Protein AF-A0AAU0PMY5-F1 (afdb_monomer_lite)

Organism: NCBI:txid3059424

Foldseek 3Di:
DVVVVVCLLQAAEEEAAQFLNPVVVVVLVVSVVVLVVVLVVCVVVVVPVSPPPPPCLSVLHHYAYEHQDPVRLVSNQVSVCVVVPDPPDPRGNSSVRSDNDNCLQDNPDAFQRHQYYDYDDDFAWCVRPVPLCVVVCPDPQDDPRDTPVSSVVVVRVRRHHDD

Structure (mmCIF, N/CA/C/O backbone):
data_AF-A0AAU0PMY5-F1
#
_entry.id   AF-A0AAU0PMY5-F1
#
loop_
_atom_site.group_PDB
_atom_site.id
_atom_site.type_symbol
_atom_site.label_atom_id
_atom_site.label_alt_id
_atom_site.label_comp_id
_atom_site.labe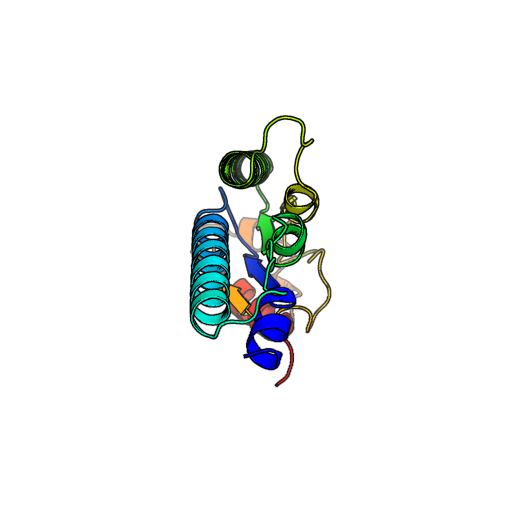l_asym_id
_atom_site.label_entity_id
_atom_site.label_seq_id
_atom_site.pdbx_PDB_ins_code
_atom_site.Cartn_x
_atom_site.Cartn_y
_atom_site.Cartn_z
_atom_site.occupancy
_atom_site.B_iso_or_equiv
_atom_site.auth_seq_id
_atom_site.auth_comp_id
_atom_site.auth_asym_id
_atom_site.auth_atom_id
_atom_site.pdbx_PDB_model_num
ATOM 1 N N . MET A 1 1 ? 23.232 -11.553 -11.362 1.00 72.75 1 MET A N 1
ATOM 2 C CA . MET A 1 1 ? 22.475 -10.520 -12.111 1.00 72.75 1 MET A CA 1
ATOM 3 C C . MET A 1 1 ? 21.098 -10.994 -12.563 1.00 72.75 1 MET A C 1
ATOM 5 O O . MET A 1 1 ? 20.138 -10.317 -12.231 1.00 72.75 1 MET A O 1
ATOM 9 N N . GLN A 1 2 ? 20.950 -12.138 -13.247 1.00 77.12 2 GLN A N 1
ATOM 10 C CA . GLN A 1 2 ? 19.622 -12.609 -13.690 1.00 77.12 2 GLN A CA 1
ATOM 11 C C . GLN A 1 2 ? 18.652 -12.925 -12.533 1.00 77.12 2 GLN A C 1
ATOM 13 O O . GLN A 1 2 ? 17.461 -12.651 -12.632 1.00 77.12 2 GLN A O 1
ATOM 18 N N . GLU A 1 3 ? 19.160 -13.455 -11.421 1.00 86.25 3 GLU A N 1
ATOM 19 C CA . GLU A 1 3 ? 18.369 -13.685 -10.206 1.00 86.25 3 GLU A CA 1
ATOM 20 C C . GLU A 1 3 ? 17.878 -12.368 -9.586 1.00 86.25 3 GLU A C 1
ATOM 22 O O . GLU A 1 3 ? 16.683 -12.211 -9.367 1.00 86.25 3 GLU A O 1
ATOM 27 N N . TYR A 1 4 ? 18.770 -11.382 -9.417 1.00 87.75 4 TYR A N 1
ATOM 28 C CA . TYR A 1 4 ? 18.411 -10.039 -8.939 1.00 87.75 4 TYR A CA 1
ATOM 29 C C . TYR A 1 4 ? 17.402 -9.345 -9.859 1.00 87.75 4 TYR A C 1
ATOM 31 O O . TYR A 1 4 ? 16.435 -8.762 -9.386 1.00 87.75 4 TYR A O 1
ATOM 39 N N . LYS A 1 5 ? 17.576 -9.477 -11.180 1.00 84.38 5 LYS A N 1
ATOM 40 C CA . LYS A 1 5 ? 16.602 -9.017 -12.172 1.00 84.38 5 LYS A CA 1
ATOM 41 C C . LYS A 1 5 ? 15.226 -9.617 -11.900 1.00 84.38 5 LYS A C 1
ATOM 43 O O . LYS A 1 5 ? 14.263 -8.880 -11.755 1.00 84.38 5 LYS A O 1
ATOM 48 N N . ASN A 1 6 ? 15.134 -10.943 -11.817 1.00 86.31 6 ASN A N 1
ATOM 49 C CA . ASN A 1 6 ? 13.867 -11.632 -11.575 1.00 86.31 6 ASN A CA 1
ATOM 50 C C . ASN A 1 6 ? 13.255 -11.256 -10.220 1.00 86.31 6 ASN A C 1
ATOM 52 O O . ASN A 1 6 ? 12.037 -11.117 -10.128 1.00 86.31 6 ASN A O 1
ATOM 56 N N . TRP A 1 7 ? 14.080 -11.069 -9.192 1.00 90.75 7 TRP A N 1
ATOM 57 C CA . TRP A 1 7 ? 13.638 -10.590 -7.888 1.00 90.75 7 TRP A CA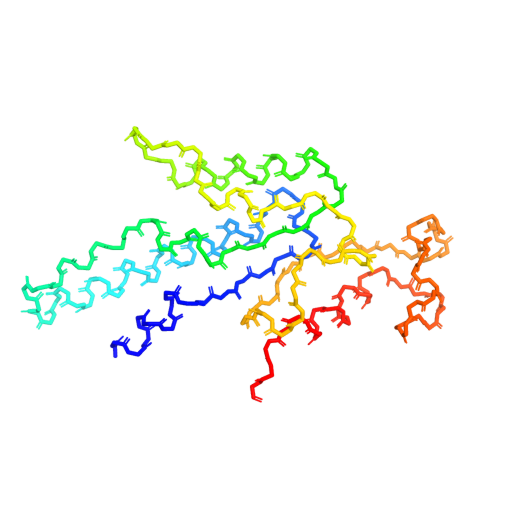 1
ATOM 58 C C . TRP A 1 7 ? 13.039 -9.182 -7.977 1.00 90.75 7 TRP A C 1
ATOM 60 O O . TRP A 1 7 ? 11.896 -8.992 -7.572 1.00 90.75 7 TRP A O 1
ATOM 70 N N . LEU A 1 8 ? 13.752 -8.230 -8.590 1.00 89.69 8 LEU A N 1
ATOM 71 C CA . LEU A 1 8 ? 13.305 -6.844 -8.748 1.00 89.69 8 LEU A CA 1
ATOM 72 C C . LEU A 1 8 ? 12.009 -6.765 -9.562 1.00 89.69 8 LEU A C 1
ATOM 74 O O . LEU A 1 8 ? 11.081 -6.063 -9.173 1.00 89.69 8 LEU A O 1
ATOM 78 N N . LEU A 1 9 ? 11.913 -7.561 -10.637 1.00 86.75 9 LEU A N 1
ATOM 79 C CA . LEU A 1 9 ? 10.681 -7.713 -11.404 1.00 86.75 9 LEU A CA 1
ATOM 80 C C . LEU A 1 9 ? 9.536 -8.136 -10.485 1.00 86.75 9 LEU A C 1
ATOM 82 O O . LEU A 1 9 ? 8.497 -7.509 -10.522 1.00 86.75 9 LEU A O 1
ATOM 86 N N . ASN A 1 10 ? 9.692 -9.152 -9.640 1.00 90.31 10 ASN A N 1
ATOM 87 C CA . ASN A 1 10 ? 8.575 -9.730 -8.883 1.00 90.31 10 ASN A CA 1
ATOM 88 C C . ASN A 1 10 ? 8.326 -9.106 -7.499 1.00 90.31 10 ASN A C 1
ATOM 90 O O . ASN A 1 10 ? 7.435 -9.578 -6.789 1.00 90.31 10 ASN A O 1
ATOM 94 N N . LEU A 1 11 ? 9.078 -8.072 -7.114 1.00 93.56 11 LEU A N 1
ATOM 95 C CA . LEU A 1 11 ? 8.994 -7.449 -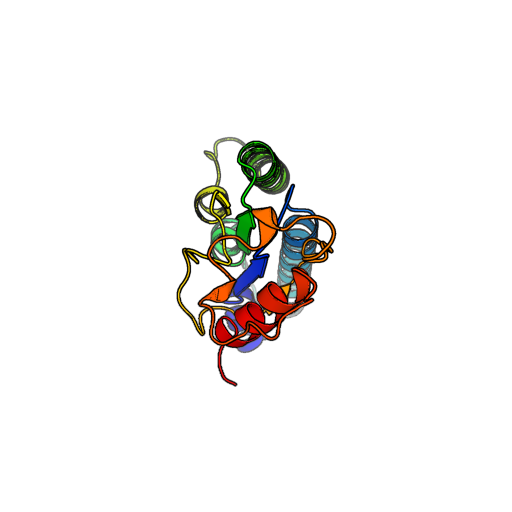5.794 1.00 93.56 11 LEU A CA 1
ATOM 96 C C . LEU A 1 11 ? 7.617 -6.813 -5.554 1.00 93.56 11 LEU A C 1
ATOM 98 O O . LEU A 1 11 ? 7.226 -5.913 -6.286 1.00 93.56 11 LEU A O 1
ATOM 102 N N . LYS A 1 12 ? 6.881 -7.217 -4.520 1.00 95.56 12 LYS A N 1
ATOM 103 C CA . LYS A 1 12 ? 5.571 -6.636 -4.183 1.00 95.56 12 LYS A CA 1
ATOM 104 C C . LYS A 1 12 ? 5.655 -5.778 -2.926 1.00 95.56 12 LYS A C 1
ATOM 106 O O . LYS A 1 12 ? 5.988 -6.276 -1.853 1.00 95.56 12 LYS A O 1
ATOM 111 N N . ILE A 1 13 ? 5.301 -4.507 -3.073 1.00 97.12 13 ILE A N 1
ATOM 112 C CA . ILE A 1 13 ? 5.346 -3.459 -2.057 1.00 97.12 13 ILE A CA 1
ATOM 113 C C . ILE A 1 13 ? 3.922 -2.966 -1.799 1.00 97.12 13 ILE A C 1
ATOM 115 O O . ILE A 1 13 ? 3.233 -2.548 -2.730 1.00 97.12 13 ILE A O 1
ATOM 119 N N . LEU A 1 14 ? 3.497 -2.993 -0.540 1.00 98.00 14 LEU A N 1
ATOM 120 C CA . LEU A 1 14 ? 2.197 -2.494 -0.103 1.00 98.00 14 LEU A CA 1
ATOM 121 C C . LEU A 1 14 ? 2.343 -1.284 0.820 1.00 98.00 14 LEU A C 1
ATOM 123 O O . LEU A 1 14 ? 3.171 -1.305 1.729 1.00 98.00 14 LEU A O 1
ATOM 127 N N . ASP A 1 15 ? 1.454 -0.306 0.649 1.00 98.12 15 ASP A N 1
ATOM 128 C CA . ASP A 1 15 ? 1.125 0.690 1.671 1.00 98.12 15 ASP A CA 1
ATOM 129 C C . ASP A 1 15 ? -0.353 0.578 2.104 1.00 98.12 15 ASP A C 1
ATOM 131 O O . ASP A 1 15 ? -1.243 0.870 1.300 1.00 98.12 15 ASP A O 1
ATOM 135 N N . PRO A 1 16 ? -0.652 0.112 3.338 1.00 97.81 16 PRO A N 1
ATOM 136 C CA . PRO A 1 16 ? -2.018 -0.164 3.790 1.00 97.81 16 PRO A CA 1
ATOM 137 C C . PRO A 1 16 ? -2.785 1.084 4.263 1.00 97.81 16 PRO A C 1
ATOM 139 O O . PRO A 1 16 ? -3.963 0.964 4.605 1.00 97.81 16 PRO A O 1
ATOM 142 N N . ALA A 1 17 ? -2.130 2.246 4.324 1.00 97.62 17 ALA A N 1
ATOM 143 C CA . ALA A 1 17 ? -2.725 3.544 4.645 1.00 97.62 17 ALA A CA 1
ATOM 144 C C . ALA A 1 17 ? -2.059 4.617 3.771 1.00 97.62 17 ALA A C 1
ATOM 146 O O . ALA A 1 17 ? -1.372 5.516 4.264 1.00 97.62 17 ALA A O 1
ATOM 147 N N . CYS A 1 18 ? -2.193 4.455 2.453 1.00 97.44 18 CYS A N 1
ATOM 148 C CA . CYS A 1 18 ? -1.295 5.095 1.500 1.00 97.44 18 CYS A CA 1
ATOM 149 C C . CYS A 1 18 ? -1.475 6.607 1.372 1.00 97.44 18 CYS A C 1
ATOM 151 O O . CYS A 1 18 ? -0.597 7.285 0.825 1.00 97.44 18 CYS A O 1
ATOM 153 N N . GLY A 1 19 ? -2.598 7.155 1.841 1.00 97.56 1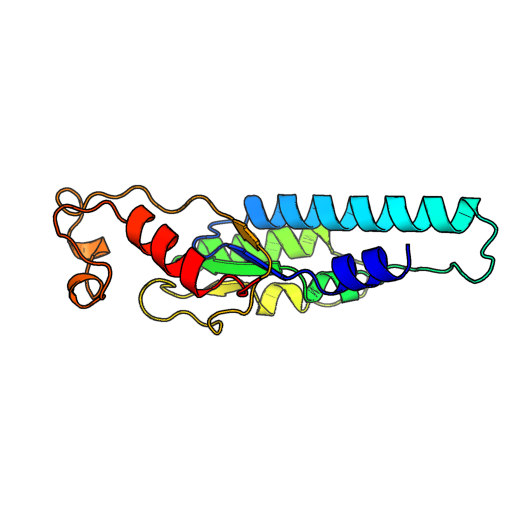9 GLY A N 1
ATOM 154 C CA . GLY A 1 19 ? -2.975 8.544 1.638 1.00 97.56 19 GLY A CA 1
ATOM 155 C C . GLY A 1 19 ? -2.862 8.921 0.163 1.00 97.56 19 GLY A C 1
ATOM 156 O O . GLY A 1 19 ? -3.290 8.183 -0.720 1.00 97.56 19 GLY A O 1
ATOM 157 N N . SER A 1 20 ? -2.202 10.047 -0.112 1.00 96.69 20 SER A N 1
ATOM 158 C CA . SER A 1 20 ? -1.899 10.523 -1.470 1.00 96.69 20 SER A CA 1
ATOM 159 C C . SER A 1 20 ? -0.761 9.765 -2.179 1.00 96.69 20 SER A C 1
ATOM 161 O O . SER A 1 20 ? -0.325 10.170 -3.257 1.00 96.69 20 SER A O 1
ATOM 163 N N . GLY A 1 21 ? -0.250 8.678 -1.595 1.00 96.19 21 GLY A N 1
ATOM 164 C CA . GLY A 1 21 ? 0.715 7.776 -2.221 1.00 96.19 21 GLY A CA 1
ATOM 165 C C . GLY A 1 21 ? 2.175 8.222 -2.121 1.00 96.19 21 GLY A C 1
ATOM 166 O O . GLY A 1 21 ? 2.968 7.883 -2.996 1.00 96.19 21 GLY A O 1
ATOM 167 N N . ALA A 1 22 ? 2.568 8.992 -1.102 1.00 96.50 22 ALA A N 1
ATOM 168 C CA . ALA A 1 22 ? 3.943 9.498 -0.976 1.00 96.50 22 ALA A CA 1
ATOM 169 C C . ALA A 1 22 ? 4.998 8.371 -0.920 1.00 96.50 22 ALA A C 1
ATOM 171 O O . ALA A 1 22 ? 5.974 8.401 -1.672 1.00 96.50 22 ALA A O 1
ATOM 172 N N . PHE A 1 23 ? 4.774 7.345 -0.092 1.00 97.12 23 PHE A N 1
ATOM 173 C CA . PHE A 1 23 ? 5.663 6.180 -0.002 1.00 97.12 23 PHE A CA 1
ATOM 174 C C . PHE A 1 23 ? 5.662 5.356 -1.290 1.00 97.12 23 PHE A C 1
ATOM 176 O O . PHE A 1 23 ? 6.726 4.955 -1.758 1.00 97.12 23 PHE A O 1
ATOM 183 N N . LEU A 1 24 ? 4.495 5.167 -1.911 1.00 95.38 24 LEU A N 1
ATOM 184 C CA . LEU A 1 24 ? 4.378 4.456 -3.187 1.00 95.38 24 LEU A CA 1
ATOM 185 C C . LEU A 1 24 ? 5.128 5.170 -4.316 1.00 95.38 24 LEU A C 1
ATOM 187 O O . LEU A 1 24 ? 5.810 4.523 -5.104 1.00 95.38 24 LEU A O 1
ATOM 191 N N . ASN A 1 25 ? 5.071 6.501 -4.371 1.00 93.06 25 ASN A N 1
ATOM 192 C CA . ASN A 1 25 ? 5.845 7.293 -5.326 1.00 93.06 25 ASN A CA 1
ATOM 193 C C . ASN A 1 25 ? 7.357 7.143 -5.109 1.00 93.06 25 ASN A C 1
ATOM 195 O O . ASN A 1 25 ? 8.107 7.035 -6.079 1.00 93.06 25 ASN A O 1
ATOM 199 N N . GLN A 1 26 ? 7.808 7.120 -3.853 1.00 95.19 26 GLN A N 1
ATOM 200 C CA . GLN A 1 26 ? 9.221 6.914 -3.541 1.00 95.19 26 GLN A CA 1
ATOM 201 C C . GLN A 1 26 ? 9.680 5.492 -3.891 1.00 95.19 26 GLN A C 1
ATOM 203 O O . GLN A 1 26 ? 10.778 5.308 -4.416 1.00 95.19 26 GLN A O 1
ATOM 208 N N . ALA A 1 27 ? 8.835 4.491 -3.638 1.00 94.62 27 ALA A N 1
ATOM 209 C CA . ALA A 1 27 ? 9.087 3.110 -4.028 1.00 94.62 27 ALA A CA 1
ATOM 210 C C . ALA A 1 27 ? 9.145 2.961 -5.556 1.00 94.62 27 ALA A C 1
ATOM 212 O O . ALA A 1 27 ? 10.060 2.325 -6.072 1.00 94.62 27 ALA A O 1
ATOM 213 N N . LEU A 1 28 ? 8.235 3.611 -6.289 1.00 91.50 28 LEU A N 1
ATOM 214 C CA . LEU A 1 28 ? 8.268 3.675 -7.750 1.00 91.50 28 LEU A CA 1
ATOM 215 C C . LEU A 1 28 ? 9.592 4.257 -8.258 1.00 91.50 28 LEU A C 1
ATOM 217 O O . LEU A 1 28 ? 10.210 3.702 -9.160 1.00 91.50 28 LEU A O 1
ATOM 221 N N . GLU A 1 29 ? 10.028 5.376 -7.681 1.00 90.12 29 GLU A N 1
ATOM 222 C CA . GLU A 1 29 ? 11.274 6.037 -8.065 1.00 90.12 29 GLU A CA 1
ATOM 223 C C . GLU A 1 29 ? 12.498 5.155 -7.807 1.00 90.12 29 GLU A C 1
ATOM 225 O O . GLU A 1 29 ? 13.368 5.043 -8.672 1.00 90.12 29 GLU A O 1
ATOM 230 N N . TYR A 1 30 ? 12.530 4.475 -6.658 1.00 92.62 30 TYR A N 1
ATOM 231 C CA . TYR A 1 30 ? 13.555 3.480 -6.355 1.00 92.62 30 TYR A CA 1
ATOM 232 C C . TYR A 1 30 ? 13.580 2.367 -7.409 1.00 92.62 30 TYR A C 1
ATOM 234 O O . TYR A 1 30 ? 14.624 2.128 -8.011 1.00 92.62 30 TYR A O 1
ATOM 242 N N . LEU A 1 31 ? 12.430 1.751 -7.701 1.00 90.56 31 LEU A N 1
ATOM 243 C CA . LEU A 1 31 ? 12.328 0.683 -8.697 1.00 90.56 31 LEU A CA 1
ATOM 244 C C . LEU A 1 31 ? 12.811 1.152 -10.075 1.00 90.56 31 LEU A C 1
ATOM 246 O O . LEU A 1 31 ? 13.646 0.490 -10.686 1.00 90.56 31 LEU A O 1
ATOM 250 N N . ILE A 1 32 ? 12.352 2.315 -10.552 1.00 86.69 32 ILE A N 1
ATOM 251 C CA . ILE A 1 32 ? 12.778 2.890 -11.839 1.00 86.69 32 ILE A CA 1
ATOM 252 C C . ILE A 1 32 ? 14.301 3.056 -11.893 1.00 86.69 32 ILE A C 1
ATOM 254 O O . ILE A 1 32 ? 14.921 2.735 -12.910 1.00 86.69 32 ILE A O 1
ATOM 258 N N . ASN A 1 33 ? 14.909 3.573 -10.826 1.00 89.06 33 ASN A N 1
ATOM 259 C CA . ASN A 1 33 ? 16.348 3.818 -10.783 1.00 89.06 33 ASN A CA 1
ATOM 260 C C . ASN A 1 33 ? 17.147 2.511 -10.736 1.00 89.06 33 ASN A C 1
ATOM 262 O O . ASN A 1 33 ? 18.099 2.362 -11.499 1.00 89.06 33 ASN A O 1
ATOM 266 N N . GLU A 1 34 ? 16.722 1.537 -9.933 1.00 90.75 34 GLU A N 1
ATOM 267 C CA . GLU A 1 34 ? 17.362 0.219 -9.869 1.00 90.75 34 GLU A CA 1
ATOM 268 C C . GLU A 1 34 ? 17.298 -0.519 -11.206 1.00 90.75 34 GLU A C 1
ATOM 270 O O . GLU A 1 34 ? 18.285 -1.094 -11.668 1.00 90.75 34 GLU A O 1
ATOM 275 N N . HIS A 1 35 ? 16.156 -0.436 -11.886 1.00 86.06 35 HIS A N 1
ATOM 276 C CA . HIS A 1 35 ? 15.977 -0.982 -13.223 1.00 86.06 35 HIS A CA 1
ATOM 277 C C . HIS A 1 35 ? 16.928 -0.349 -14.253 1.00 86.06 35 HIS A C 1
ATOM 279 O O . HIS A 1 35 ? 17.516 -1.071 -15.062 1.00 86.06 35 HIS A O 1
ATOM 285 N N . LYS A 1 36 ? 17.124 0.976 -14.202 1.00 84.50 36 LYS A N 1
ATOM 286 C CA . LYS A 1 36 ? 18.087 1.695 -15.057 1.00 84.50 36 LYS A CA 1
ATOM 287 C C . LYS A 1 36 ? 19.534 1.317 -14.746 1.00 84.50 36 LYS A C 1
ATOM 289 O O . LYS A 1 36 ? 20.311 1.106 -15.673 1.00 84.50 36 LYS A O 1
ATOM 294 N N . ASN A 1 37 ? 19.894 1.211 -13.467 1.00 87.50 37 ASN A N 1
ATOM 295 C CA . ASN A 1 37 ? 21.237 0.808 -13.045 1.00 87.50 37 ASN A CA 1
ATOM 296 C C . ASN A 1 37 ? 21.568 -0.594 -13.567 1.00 87.50 37 ASN A C 1
ATOM 298 O O . ASN A 1 37 ? 22.575 -0.781 -14.243 1.00 87.50 37 ASN A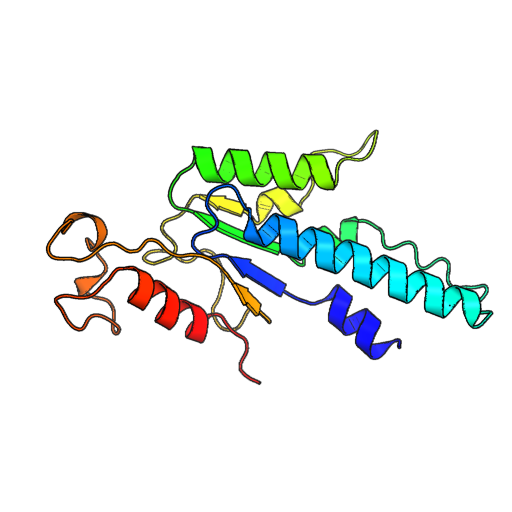 O 1
ATOM 302 N N . LEU A 1 38 ? 20.650 -1.545 -13.373 1.00 84.81 38 LEU A N 1
ATOM 303 C CA . LEU A 1 38 ? 20.791 -2.906 -13.880 1.00 84.81 38 LEU A CA 1
ATOM 304 C C . LEU A 1 38 ? 20.923 -2.949 -15.411 1.00 84.81 38 LEU A C 1
ATOM 306 O O . LEU A 1 38 ? 21.711 -3.728 -15.942 1.00 84.81 38 LEU A O 1
ATOM 310 N N . GLN A 1 39 ? 20.165 -2.119 -16.133 1.00 80.12 39 GLN A N 1
ATOM 311 C CA . GLN A 1 39 ? 20.276 -2.010 -17.589 1.00 80.12 39 GLN A CA 1
ATOM 312 C C . GLN A 1 39 ? 21.660 -1.496 -18.021 1.00 80.12 39 GLN A C 1
ATOM 314 O O . GLN A 1 39 ? 22.250 -2.049 -18.950 1.00 80.12 39 GLN A O 1
ATOM 319 N N . ASN A 1 40 ? 22.185 -0.469 -17.347 1.00 82.69 40 ASN A N 1
ATOM 320 C CA . ASN A 1 40 ? 23.507 0.089 -17.634 1.00 82.69 40 ASN A CA 1
ATOM 321 C C . ASN A 1 40 ? 24.621 -0.932 -17.374 1.00 82.69 40 ASN A C 1
ATOM 323 O O . ASN A 1 40 ? 25.499 -1.102 -18.221 1.00 82.69 40 ASN A O 1
ATOM 327 N N . ASP A 1 41 ? 24.558 -1.647 -16.249 1.00 83.50 41 ASP A N 1
ATOM 328 C CA . ASP A 1 41 ? 25.538 -2.677 -15.898 1.00 83.50 41 ASP A CA 1
ATOM 329 C C . ASP A 1 41 ? 25.570 -3.801 -16.944 1.00 83.50 41 ASP A C 1
ATOM 331 O O . ASP A 1 41 ? 26.643 -4.215 -17.382 1.00 83.50 41 ASP A O 1
ATOM 335 N N . LEU A 1 42 ? 24.399 -4.253 -17.410 1.00 79.62 42 LEU A N 1
ATOM 336 C CA . LEU A 1 42 ? 24.292 -5.270 -18.462 1.00 79.62 42 LEU A CA 1
ATOM 337 C C . LEU A 1 42 ? 24.855 -4.781 -19.806 1.00 79.62 42 LEU A C 1
ATOM 339 O O . LEU A 1 42 ? 25.575 -5.524 -20.474 1.00 79.62 42 LEU A O 1
ATOM 343 N N . ALA A 1 43 ? 24.580 -3.529 -20.184 1.00 78.00 43 ALA A N 1
ATOM 344 C CA . ALA A 1 43 ? 25.100 -2.940 -21.418 1.00 78.00 43 ALA A CA 1
ATOM 345 C C . ALA A 1 43 ? 26.637 -2.829 -21.407 1.00 78.00 43 ALA A C 1
ATOM 347 O O . ALA A 1 43 ? 27.289 -3.118 -22.413 1.00 78.00 43 ALA A O 1
ATOM 348 N N . LEU A 1 44 ? 27.231 -2.464 -20.264 1.00 80.38 44 LEU A N 1
ATOM 349 C CA . LEU A 1 44 ? 28.687 -2.392 -20.086 1.00 80.38 44 LEU A CA 1
ATOM 350 C C . LEU A 1 44 ? 29.370 -3.762 -20.198 1.00 80.38 44 LEU A C 1
ATOM 352 O O . LEU A 1 44 ? 30.527 -3.835 -20.610 1.00 80.38 44 LEU A O 1
ATOM 356 N N . MET A 1 45 ? 28.665 -4.849 -19.876 1.00 76.06 45 MET A N 1
ATOM 357 C CA . MET A 1 45 ? 29.184 -6.219 -19.981 1.00 76.06 45 MET A CA 1
ATOM 358 C C . MET A 1 45 ? 29.158 -6.788 -21.410 1.00 76.06 45 MET A C 1
ATOM 360 O O . MET A 1 45 ? 29.493 -7.955 -21.609 1.00 76.06 45 MET A O 1
ATOM 364 N N . GLY A 1 46 ? 28.802 -5.980 -22.416 1.00 67.75 46 GLY A N 1
ATOM 365 C CA . GLY A 1 46 ? 28.829 -6.387 -23.824 1.00 67.75 46 GLY A CA 1
ATOM 366 C C . GLY A 1 46 ? 27.710 -7.354 -24.210 1.00 67.75 46 GLY A C 1
ATOM 367 O O . GLY A 1 46 ? 27.782 -7.985 -25.266 1.00 67.75 46 GLY A O 1
ATOM 368 N N . ASP A 1 47 ? 26.674 -7.470 -23.377 1.00 67.06 47 ASP A N 1
ATOM 369 C CA . ASP A 1 47 ? 25.482 -8.237 -23.706 1.00 67.06 47 ASP A CA 1
ATOM 370 C C . ASP A 1 47 ? 24.674 -7.475 -24.770 1.00 67.06 47 ASP A C 1
ATOM 372 O O . ASP A 1 47 ? 23.857 -6.606 -24.479 1.00 67.06 47 ASP A O 1
ATOM 376 N N . LEU A 1 48 ? 24.947 -7.771 -26.044 1.00 52.19 48 LEU A N 1
ATOM 377 C CA . LEU A 1 48 ? 24.303 -7.143 -27.205 1.00 52.19 48 LEU A CA 1
ATOM 378 C C . LEU A 1 48 ? 22.791 -7.457 -27.284 1.00 52.19 48 LEU A C 1
ATOM 380 O O . LEU A 1 48 ? 22.060 -6.768 -27.995 1.00 52.19 48 LEU A O 1
ATOM 384 N N . PHE A 1 49 ? 22.325 -8.474 -26.544 1.00 52.28 49 PHE A N 1
ATOM 385 C CA . PHE A 1 49 ? 20.911 -8.803 -26.339 1.00 52.28 49 PHE A CA 1
ATOM 386 C C . PHE A 1 49 ? 20.292 -8.076 -25.135 1.00 52.28 49 PHE A C 1
ATOM 388 O O . PHE A 1 49 ? 19.081 -8.173 -24.924 1.00 52.28 49 PHE A O 1
ATOM 395 N N . ALA A 1 50 ? 21.066 -7.281 -24.387 1.00 53.06 50 ALA A N 1
ATOM 396 C CA . ALA A 1 50 ? 20.578 -6.434 -23.303 1.00 53.06 50 ALA A CA 1
ATOM 397 C C . ALA A 1 50 ? 19.824 -5.193 -23.808 1.00 53.06 50 ALA A C 1
ATOM 399 O O . ALA A 1 50 ? 19.864 -4.129 -23.187 1.00 53.06 50 ALA A O 1
ATOM 400 N N . SER A 1 51 ? 18.987 -5.347 -24.842 1.00 53.06 51 SER A N 1
ATOM 401 C CA . SER A 1 51 ? 17.745 -4.578 -24.920 1.00 53.06 51 SER A CA 1
ATOM 402 C C . SER A 1 51 ? 16.814 -5.038 -23.789 1.00 53.06 51 SER A C 1
ATOM 404 O O . SER A 1 51 ? 15.683 -5.472 -24.004 1.00 53.06 51 SER A O 1
ATOM 406 N N . TYR A 1 52 ? 17.292 -4.972 -22.546 1.00 55.28 52 TYR A N 1
ATOM 407 C CA . TYR A 1 52 ? 16.452 -4.978 -21.372 1.00 55.28 52 TYR A CA 1
ATOM 408 C C . TYR A 1 52 ? 15.761 -3.619 -21.344 1.00 55.28 52 TYR A C 1
ATOM 410 O O . TYR A 1 52 ? 16.105 -2.733 -20.569 1.00 55.28 52 TYR A O 1
ATOM 418 N N . MET A 1 53 ? 14.819 -3.430 -22.269 1.00 53.78 53 MET A N 1
ATOM 419 C CA . MET A 1 53 ? 13.816 -2.405 -22.098 1.00 53.78 53 MET A CA 1
ATOM 420 C C . MET A 1 53 ? 12.981 -2.899 -20.936 1.00 53.78 53 MET A C 1
ATOM 422 O O . MET A 1 53 ? 12.223 -3.860 -21.055 1.00 53.78 53 MET A O 1
ATOM 426 N N . VAL A 1 54 ? 13.192 -2.288 -19.779 1.00 57.19 54 VAL A N 1
ATOM 427 C CA . VAL A 1 54 ? 12.203 -2.353 -18.718 1.00 57.19 54 VAL A CA 1
ATOM 428 C C . VAL A 1 54 ? 10.996 -1.643 -19.293 1.00 57.19 54 VAL A C 1
ATOM 430 O O . VAL A 1 54 ? 10.915 -0.414 -19.306 1.00 57.19 54 VAL A O 1
ATOM 433 N N . GLU A 1 55 ? 10.102 -2.420 -19.892 1.00 58.53 55 GLU A N 1
ATOM 434 C CA . GLU A 1 55 ? 8.772 -1.936 -20.178 1.00 58.53 55 GLU A CA 1
ATOM 435 C C . GLU A 1 55 ? 8.217 -1.503 -18.826 1.00 58.53 55 GLU A C 1
ATOM 437 O O . GLU A 1 55 ? 8.196 -2.281 -17.880 1.00 58.53 55 GLU A O 1
ATOM 442 N N . GLU A 1 56 ? 7.809 -0.243 -18.698 1.00 56.94 56 GLU A N 1
ATOM 443 C CA . GLU A 1 56 ? 7.183 0.269 -17.468 1.00 56.94 56 GLU A CA 1
ATOM 444 C C . GLU A 1 56 ? 5.955 -0.563 -17.051 1.00 56.94 56 GLU A C 1
ATOM 446 O O . GLU A 1 56 ? 5.524 -0.479 -15.910 1.00 56.94 56 GLU A O 1
ATOM 451 N N . GLU A 1 57 ? 5.455 -1.421 -17.946 1.00 57.47 57 GLU A N 1
ATOM 452 C CA . GLU A 1 57 ? 4.520 -2.533 -17.713 1.00 57.47 57 GLU A CA 1
ATOM 453 C C . GLU A 1 57 ? 4.909 -3.435 -16.556 1.00 57.47 57 GLU A C 1
ATOM 455 O O . GLU A 1 57 ? 4.063 -3.867 -15.782 1.00 57.47 57 GLU A O 1
ATOM 460 N N . ILE A 1 58 ? 6.201 -3.682 -16.407 1.00 61.06 58 ILE A N 1
ATOM 461 C CA . ILE A 1 58 ? 6.757 -4.482 -15.328 1.00 61.06 58 ILE A CA 1
ATOM 462 C C . ILE A 1 58 ? 6.560 -3.795 -13.971 1.00 61.06 58 ILE A C 1
ATOM 464 O O . ILE A 1 58 ? 6.383 -4.472 -12.967 1.00 61.06 58 ILE A O 1
ATOM 468 N N . LEU A 1 59 ? 6.549 -2.461 -13.928 1.00 68.56 59 LEU A N 1
ATOM 469 C CA . LEU A 1 59 ? 6.355 -1.720 -12.679 1.00 68.56 59 LEU A CA 1
ATOM 470 C C . LEU A 1 59 ? 4.896 -1.765 -12.204 1.00 68.56 59 LEU A C 1
ATOM 472 O O . LEU A 1 59 ? 4.600 -1.486 -11.040 1.00 68.56 59 LEU A O 1
ATOM 476 N N . GLU A 1 60 ? 3.971 -2.161 -13.085 1.00 71.38 60 GLU A N 1
ATOM 477 C CA . GLU A 1 60 ? 2.533 -2.209 -12.815 1.00 71.38 60 GLU A CA 1
ATOM 478 C C . GLU A 1 60 ? 2.144 -3.328 -11.838 1.00 71.38 60 GLU A C 1
ATOM 480 O O . GLU A 1 60 ? 1.006 -3.363 -11.362 1.00 71.38 60 GLU A O 1
ATOM 485 N N . HIS A 1 61 ? 3.048 -4.260 -11.508 1.00 81.56 61 HIS A N 1
ATOM 486 C CA . HIS A 1 61 ? 2.792 -5.311 -10.517 1.00 81.56 61 HIS A CA 1
ATOM 487 C C . HIS A 1 61 ? 3.602 -5.237 -9.238 1.00 81.56 61 HIS A C 1
ATOM 489 O O . HIS A 1 61 ? 3.407 -6.112 -8.387 1.00 81.56 61 HIS A O 1
ATOM 495 N N . ASN A 1 62 ? 4.400 -4.186 -9.061 1.00 91.88 62 ASN A N 1
ATOM 496 C CA . ASN A 1 62 ? 5.186 -4.014 -7.850 1.00 91.88 62 ASN A CA 1
ATOM 497 C C . ASN A 1 62 ? 4.445 -3.263 -6.741 1.00 91.88 62 ASN A C 1
ATOM 499 O O . ASN A 1 62 ? 4.657 -3.590 -5.581 1.00 91.88 62 ASN A O 1
ATOM 503 N N . LEU A 1 63 ? 3.588 -2.284 -7.052 1.00 94.38 63 LEU A N 1
ATOM 504 C CA . LEU A 1 63 ? 3.018 -1.393 -6.031 1.00 94.38 63 LEU A CA 1
ATOM 505 C C . LEU A 1 63 ? 1.532 -1.642 -5.785 1.00 94.38 63 LEU A C 1
ATOM 507 O O . LEU A 1 63 ? 0.756 -1.844 -6.720 1.00 94.38 63 LEU A O 1
ATOM 511 N N . TYR A 1 64 ? 1.160 -1.583 -4.510 1.00 96.69 64 TYR A N 1
ATOM 512 C CA . TYR A 1 64 ? -0.191 -1.791 -4.009 1.00 96.69 64 TYR A CA 1
ATOM 513 C C . TYR A 1 64 ? -0.465 -0.767 -2.911 1.00 96.69 64 TYR A C 1
ATOM 515 O O . TYR A 1 64 ? 0.410 -0.479 -2.095 1.00 96.69 64 TYR A O 1
ATOM 523 N N . GLY A 1 65 ? -1.671 -0.214 -2.889 1.00 97.38 65 GLY A N 1
ATOM 524 C CA . GLY A 1 65 ? -2.055 0.821 -1.936 1.00 97.38 65 GLY A CA 1
ATOM 525 C C . GLY A 1 65 ? -3.486 0.637 -1.466 1.00 97.38 65 GLY A C 1
ATOM 526 O O . GLY A 1 65 ? -4.349 0.256 -2.255 1.00 97.38 65 GLY A O 1
ATOM 527 N N . VAL A 1 66 ? -3.739 0.917 -0.193 1.00 98.31 66 VAL A N 1
ATOM 528 C CA . VAL A 1 66 ? -5.094 1.003 0.354 1.00 98.31 66 VAL A CA 1
ATOM 529 C C . VAL A 1 66 ? -5.214 2.283 1.162 1.00 98.31 66 VAL A C 1
ATOM 531 O O . VAL A 1 66 ? -4.330 2.592 1.957 1.00 98.31 66 VAL A O 1
ATOM 534 N N . ASP A 1 67 ? -6.304 3.019 0.978 1.00 98.38 67 ASP A N 1
ATOM 535 C CA . ASP A 1 67 ? -6.670 4.111 1.877 1.00 98.38 67 ASP A CA 1
ATOM 536 C C . ASP A 1 67 ? -8.190 4.193 2.029 1.00 98.38 67 ASP A C 1
ATOM 538 O O . ASP A 1 67 ? -8.942 3.802 1.137 1.00 98.38 67 ASP A O 1
ATOM 542 N N . ILE A 1 68 ? -8.650 4.686 3.177 1.00 97.12 68 ILE A N 1
ATOM 543 C CA . ILE A 1 68 ? -10.078 4.831 3.476 1.00 97.12 68 ILE A CA 1
ATOM 544 C C . ILE A 1 68 ? -10.684 6.080 2.822 1.00 97.12 68 ILE A C 1
ATOM 546 O O . ILE A 1 68 ? -11.902 6.171 2.676 1.00 97.12 68 ILE A O 1
ATOM 550 N N . ASN A 1 69 ? -9.852 7.062 2.467 1.00 97.38 69 ASN A N 1
ATOM 551 C CA . ASN A 1 69 ? -10.272 8.306 1.847 1.00 97.38 69 ASN A CA 1
ATOM 552 C C . ASN A 1 69 ? -10.191 8.199 0.316 1.00 97.38 69 ASN A C 1
ATOM 554 O O . ASN A 1 69 ? -9.105 8.141 -0.260 1.00 97.38 69 ASN A O 1
ATOM 558 N N . GLU A 1 70 ? -11.353 8.237 -0.337 1.00 97.56 70 GLU A N 1
ATOM 559 C CA . GLU A 1 70 ? -11.482 8.165 -1.795 1.00 97.56 70 GLU A CA 1
ATOM 560 C C . GLU A 1 70 ? -10.703 9.274 -2.521 1.00 97.56 70 GLU A C 1
ATOM 562 O O . GLU A 1 70 ? -9.989 8.989 -3.482 1.00 97.56 70 GLU A O 1
ATOM 567 N N . ASP A 1 71 ? -10.740 10.515 -2.024 1.00 97.88 71 ASP A N 1
ATOM 568 C CA . ASP A 1 71 ? -9.992 11.628 -2.622 1.00 97.88 71 ASP A CA 1
ATOM 569 C C . ASP A 1 71 ? -8.479 11.371 -2.562 1.00 97.88 71 ASP A C 1
ATOM 571 O O . ASP A 1 71 ? -7.745 11.654 -3.511 1.00 97.88 71 ASP A O 1
ATOM 575 N N . ALA A 1 72 ? -7.996 10.810 -1.449 1.00 97.81 72 ALA A N 1
ATOM 576 C CA . ALA A 1 72 ? -6.585 10.478 -1.281 1.00 97.81 72 ALA A CA 1
ATOM 577 C C . ALA A 1 72 ? -6.152 9.372 -2.257 1.00 97.81 72 ALA A C 1
ATOM 579 O O . ALA A 1 72 ? -5.109 9.501 -2.904 1.00 97.81 72 ALA A O 1
ATOM 580 N N . VAL A 1 73 ? -6.992 8.345 -2.429 1.00 97.12 73 VAL A N 1
ATOM 581 C CA . VAL A 1 73 ? -6.796 7.269 -3.410 1.00 97.12 73 VAL A CA 1
ATOM 582 C C . VAL A 1 73 ? -6.722 7.814 -4.834 1.00 97.12 73 VAL A C 1
ATOM 584 O O . VAL A 1 73 ? -5.806 7.456 -5.577 1.00 97.12 73 VAL A O 1
ATOM 587 N N . GLU A 1 74 ? -7.631 8.705 -5.226 1.00 95.94 74 GLU A N 1
ATOM 588 C CA . GLU A 1 74 ? -7.621 9.295 -6.568 1.00 95.94 74 GLU A CA 1
ATOM 589 C C . GLU A 1 74 ? -6.383 10.173 -6.805 1.00 95.94 74 GLU A C 1
ATOM 591 O O . GLU A 1 74 ? -5.758 10.099 -7.869 1.00 95.94 74 GLU A O 1
ATOM 596 N N . ILE A 1 75 ? -5.940 10.930 -5.795 1.00 96.19 75 ILE A N 1
ATOM 597 C CA . ILE A 1 75 ? -4.675 11.678 -5.859 1.00 96.19 75 ILE A CA 1
ATOM 598 C C . ILE A 1 75 ? -3.484 10.726 -6.017 1.00 96.19 75 ILE A C 1
ATOM 600 O O . ILE A 1 75 ? -2.598 10.991 -6.835 1.00 96.19 75 ILE A O 1
ATOM 604 N N . ALA A 1 76 ? -3.452 9.617 -5.275 1.00 95.75 76 ALA A N 1
ATOM 605 C CA . ALA A 1 76 ? -2.385 8.625 -5.370 1.00 95.75 76 ALA A CA 1
ATOM 606 C C . ALA A 1 76 ? -2.321 7.998 -6.770 1.00 95.75 76 ALA A C 1
ATOM 608 O O . ALA A 1 76 ? -1.248 7.966 -7.381 1.00 95.75 76 ALA A O 1
ATOM 609 N N . LYS A 1 77 ? -3.467 7.573 -7.320 1.00 93.62 77 LYS A N 1
ATOM 610 C CA . LYS A 1 77 ? -3.571 7.041 -8.688 1.00 93.62 77 LYS A CA 1
ATOM 611 C C . LYS A 1 77 ? -3.080 8.048 -9.722 1.00 93.62 77 LYS A C 1
ATOM 613 O O . LYS A 1 77 ? -2.257 7.698 -10.568 1.00 93.62 77 LYS A O 1
ATOM 618 N N . LEU A 1 78 ? -3.535 9.300 -9.639 1.00 91.62 78 LEU A N 1
ATOM 619 C CA . LEU A 1 78 ? -3.124 10.361 -10.557 1.00 91.62 78 LEU A CA 1
ATOM 620 C C . LEU A 1 78 ? -1.620 10.646 -10.455 1.00 91.62 78 LEU A C 1
ATOM 622 O O . LEU A 1 78 ? -0.950 10.793 -11.475 1.00 91.62 78 LEU A O 1
ATOM 626 N N . SER A 1 79 ? -1.080 10.701 -9.237 1.00 91.25 79 SER A N 1
ATOM 627 C CA . SER A 1 79 ? 0.341 10.945 -8.981 1.00 91.25 79 SER A CA 1
ATOM 628 C C . SER A 1 79 ? 1.225 9.851 -9.587 1.00 91.25 79 SER A C 1
ATOM 630 O O . SER A 1 79 ? 2.155 10.149 -10.343 1.00 91.25 79 SER A O 1
ATOM 632 N N . LEU A 1 80 ? 0.885 8.585 -9.331 1.00 89.31 80 LEU A N 1
ATOM 633 C CA . LEU A 1 80 ? 1.581 7.428 -9.891 1.00 89.31 80 LEU A CA 1
ATOM 634 C C . LEU A 1 80 ? 1.458 7.377 -11.418 1.00 89.31 80 LEU A C 1
ATOM 636 O O . LEU A 1 80 ? 2.437 7.096 -12.117 1.00 89.31 80 LEU A O 1
ATOM 640 N N . TRP A 1 81 ? 0.278 7.696 -11.950 1.00 85.81 81 TRP A N 1
ATOM 641 C CA . TRP A 1 81 ? 0.068 7.785 -13.388 1.00 85.81 81 TRP A CA 1
ATOM 642 C C . TRP A 1 81 ? 0.935 8.871 -14.022 1.00 85.81 81 TRP A C 1
ATOM 644 O O . TRP A 1 81 ? 1.640 8.576 -14.976 1.00 85.81 81 TRP A O 1
ATOM 654 N N . LEU A 1 82 ? 0.971 10.093 -13.481 1.00 86.31 82 LEU A N 1
ATOM 655 C CA . LEU A 1 82 ? 1.799 11.181 -14.020 1.00 86.31 82 LEU A CA 1
ATOM 656 C C . LEU A 1 82 ? 3.288 10.815 -14.064 1.00 86.31 82 LEU A C 1
ATOM 658 O O . LEU A 1 82 ? 3.977 11.176 -15.016 1.00 86.31 82 LEU A O 1
ATOM 662 N N . ARG A 1 83 ? 3.781 10.070 -13.068 1.00 83.31 83 ARG A N 1
ATOM 663 C CA . ARG A 1 83 ? 5.169 9.581 -13.047 1.00 83.31 83 ARG A CA 1
ATOM 664 C C . ARG A 1 83 ? 5.454 8.490 -14.077 1.00 83.31 83 ARG A C 1
ATOM 666 O O . ARG A 1 83 ? 6.594 8.361 -14.511 1.00 83.31 83 ARG A O 1
ATOM 673 N N . THR A 1 84 ? 4.442 7.712 -14.450 1.00 79.75 84 THR A N 1
ATOM 674 C CA . THR A 1 84 ? 4.541 6.602 -15.417 1.00 79.75 84 THR A CA 1
ATOM 675 C C . THR A 1 84 ? 3.941 6.948 -16.783 1.00 79.75 84 THR A C 1
ATOM 677 O O . THR A 1 84 ? 3.851 6.096 -17.668 1.00 79.75 84 THR A O 1
ATOM 680 N N . ALA A 1 85 ? 3.514 8.198 -16.977 1.00 76.12 85 ALA A N 1
ATOM 681 C CA . ALA A 1 85 ? 2.766 8.608 -18.149 1.00 76.12 85 ALA A CA 1
ATOM 682 C C . ALA A 1 85 ? 3.654 8.564 -19.395 1.00 76.12 85 ALA A C 1
ATOM 684 O O . ALA A 1 85 ? 4.660 9.268 -19.508 1.00 76.12 85 ALA A O 1
ATOM 685 N N . LYS A 1 86 ? 3.215 7.783 -20.384 1.00 71.12 86 LYS A N 1
ATOM 686 C CA . LYS A 1 86 ? 3.791 7.752 -21.728 1.00 71.12 86 LYS A CA 1
ATOM 687 C C . LYS A 1 86 ? 2.770 8.172 -22.765 1.00 71.12 86 LYS A C 1
ATOM 689 O O . LYS A 1 86 ? 1.583 7.858 -22.679 1.00 71.12 86 LYS A O 1
ATOM 694 N N . ARG A 1 87 ? 3.254 8.869 -23.794 1.00 63.28 87 ARG A N 1
ATOM 695 C CA . ARG A 1 87 ? 2.424 9.316 -24.914 1.00 63.28 87 ARG A CA 1
ATOM 696 C C . ARG A 1 87 ? 1.754 8.106 -25.577 1.00 63.28 87 ARG A C 1
ATOM 698 O O . ARG A 1 87 ? 2.443 7.207 -26.041 1.00 63.28 87 ARG A O 1
ATOM 705 N N . GLY A 1 88 ? 0.421 8.115 -25.634 1.00 61.69 88 GLY A N 1
ATOM 706 C CA . GLY A 1 88 ? -0.379 7.064 -26.274 1.00 61.69 88 GLY A CA 1
ATOM 707 C C . GLY A 1 88 ? -0.730 5.864 -25.387 1.00 61.69 88 GLY A C 1
ATOM 708 O O . GLY A 1 88 ? -1.321 4.916 -25.895 1.00 61.69 88 GLY A O 1
ATOM 709 N N . ARG A 1 89 ? -0.405 5.894 -24.087 1.00 63.19 89 ARG A N 1
ATOM 710 C CA . ARG A 1 89 ? -0.713 4.814 -23.139 1.00 63.19 89 ARG A CA 1
ATOM 711 C C . ARG A 1 89 ? -1.896 5.213 -22.234 1.00 63.19 89 ARG A C 1
ATOM 713 O O . ARG A 1 89 ? -1.890 6.339 -21.731 1.00 63.19 89 ARG A O 1
ATOM 720 N N . PRO A 1 90 ? -2.921 4.355 -22.053 1.00 64.25 90 PRO A N 1
ATOM 721 C CA . PRO A 1 90 ? -4.036 4.627 -21.140 1.00 64.25 90 PRO A CA 1
ATOM 722 C C . PRO A 1 90 ? -3.570 4.669 -19.675 1.00 64.25 90 PRO A C 1
ATOM 724 O O . PRO A 1 90 ? -2.402 4.398 -19.386 1.00 64.25 90 PRO A O 1
ATOM 727 N N . LEU A 1 91 ? -4.479 5.023 -18.754 1.00 61.91 91 LEU A N 1
ATOM 728 C CA . LEU A 1 91 ? -4.220 4.961 -17.311 1.00 61.91 91 LEU A CA 1
ATOM 729 C C . LEU A 1 91 ? -3.623 3.583 -16.969 1.00 61.91 91 LEU A C 1
ATOM 731 O O . LEU A 1 91 ? -4.132 2.556 -17.418 1.00 61.91 91 LEU A O 1
ATOM 735 N N . THR A 1 92 ? -2.484 3.572 -16.279 1.00 64.81 92 THR A N 1
ATOM 736 C CA . THR A 1 92 ? -1.687 2.359 -16.058 1.00 64.81 92 THR A CA 1
ATOM 737 C C . THR A 1 92 ? -2.448 1.375 -15.167 1.00 64.81 92 THR A C 1
ATOM 739 O O . THR A 1 92 ? -3.120 1.799 -14.228 1.00 64.81 92 THR A O 1
ATOM 742 N N . LYS A 1 93 ? -2.295 0.054 -15.386 1.00 71.06 93 LYS A N 1
ATOM 743 C CA . LYS A 1 93 ? -2.875 -1.001 -14.511 1.00 71.06 93 LYS A CA 1
ATOM 744 C C . LYS A 1 93 ? -2.411 -0.901 -13.052 1.00 71.06 93 LYS A C 1
ATOM 746 O O . LYS A 1 93 ? -2.952 -1.552 -12.165 1.00 71.06 93 LYS A O 1
ATOM 751 N N . LEU A 1 94 ? -1.381 -0.095 -12.807 1.00 75.25 94 LEU A N 1
ATOM 752 C CA . LEU A 1 94 ? -0.921 0.298 -11.484 1.00 75.25 94 LEU A CA 1
ATOM 753 C C . LEU A 1 94 ? -2.044 0.948 -10.660 1.00 75.25 94 LEU A C 1
ATOM 755 O O . LEU A 1 94 ? -2.178 0.652 -9.477 1.00 75.25 94 LEU A O 1
ATOM 759 N N . ALA A 1 95 ? -2.867 1.798 -11.285 1.00 78.88 95 ALA A N 1
ATOM 760 C CA . ALA A 1 95 ? -3.962 2.493 -10.612 1.00 78.88 95 ALA A CA 1
ATOM 761 C C . ALA A 1 95 ? -5.032 1.524 -10.075 1.00 78.88 95 ALA A C 1
ATOM 763 O O . ALA A 1 95 ? -5.633 1.799 -9.038 1.00 78.88 95 ALA A O 1
ATOM 764 N N . ASP A 1 96 ? -5.209 0.365 -10.719 1.00 86.75 96 ASP A N 1
ATOM 765 C CA . ASP A 1 96 ? -6.180 -0.661 -10.313 1.00 86.75 96 ASP A CA 1
ATOM 766 C C . ASP A 1 96 ? -5.808 -1.338 -8.981 1.00 86.75 96 ASP A C 1
ATOM 768 O O . ASP A 1 96 ? -6.635 -2.001 -8.359 1.00 86.75 96 ASP A O 1
ATOM 772 N N . LYS A 1 97 ? -4.558 -1.177 -8.530 1.00 92.69 97 LYS A N 1
ATOM 773 C CA . LYS A 1 97 ? -4.032 -1.744 -7.277 1.00 92.69 97 LYS A CA 1
ATOM 774 C C . LYS A 1 97 ? -3.990 -0.733 -6.139 1.00 92.69 97 LYS A C 1
ATOM 776 O O . LYS A 1 97 ? -3.486 -1.053 -5.062 1.00 92.69 97 LYS A O 1
ATOM 781 N N . ILE A 1 98 ? -4.511 0.470 -6.377 1.00 95.81 98 ILE A N 1
ATOM 782 C CA . ILE A 1 98 ? -4.720 1.494 -5.359 1.00 95.81 98 ILE A CA 1
ATOM 783 C C . ILE A 1 98 ? -6.216 1.517 -5.045 1.00 95.81 98 ILE A C 1
ATOM 785 O O . ILE A 1 98 ? -7.028 1.970 -5.853 1.00 95.81 98 ILE A O 1
ATOM 789 N N . ILE A 1 99 ? -6.589 0.962 -3.896 1.00 97.06 99 ILE A N 1
ATOM 790 C CA . ILE A 1 99 ? -7.973 0.602 -3.578 1.00 97.06 99 ILE A CA 1
ATOM 791 C C . ILE A 1 99 ? -8.501 1.491 -2.451 1.00 97.06 99 ILE A C 1
ATOM 793 O O . ILE A 1 99 ? -7.842 1.675 -1.431 1.00 97.06 99 ILE A O 1
ATOM 797 N N . CYS A 1 100 ? -9.717 2.013 -2.625 1.00 97.69 100 CYS A N 1
ATOM 798 C CA . CYS A 1 100 ? -10.435 2.707 -1.561 1.00 97.69 100 CYS A CA 1
ATOM 799 C C . CYS A 1 100 ? -11.127 1.687 -0.652 1.00 97.69 100 CYS A C 1
ATOM 801 O O . CYS A 1 100 ? -12.123 1.083 -1.049 1.00 97.69 100 CYS A O 1
ATOM 803 N N . ALA A 1 101 ? -10.589 1.475 0.549 1.00 97.44 101 ALA A N 1
ATOM 804 C CA . ALA A 1 101 ? -11.134 0.553 1.542 1.00 97.44 101 ALA A CA 1
ATOM 805 C C . ALA A 1 101 ? -10.626 0.880 2.954 1.00 97.44 101 ALA A C 1
ATOM 807 O O . ALA A 1 101 ? -9.574 1.488 3.141 1.00 97.44 101 ALA A O 1
ATOM 808 N N . ASN A 1 102 ? -11.348 0.414 3.975 1.00 96.69 102 ASN A N 1
ATOM 809 C CA . ASN A 1 102 ? -10.796 0.344 5.324 1.00 96.69 102 ASN A CA 1
ATOM 810 C C . ASN A 1 102 ? -9.959 -0.936 5.445 1.00 96.69 102 ASN A C 1
ATOM 812 O O . ASN A 1 102 ? -10.502 -1.996 5.756 1.00 96.69 102 ASN A O 1
ATOM 816 N N . SER A 1 103 ? -8.651 -0.825 5.216 1.00 96.50 103 SER A N 1
ATOM 817 C CA . SER A 1 103 ? -7.713 -1.955 5.244 1.00 96.50 103 SER A CA 1
ATOM 818 C C . SER A 1 103 ? -7.774 -2.762 6.540 1.00 96.50 103 SER A C 1
ATOM 820 O O . SER A 1 103 ? -7.661 -3.981 6.483 1.00 96.50 103 SER A O 1
ATOM 822 N N . LEU A 1 104 ? -8.033 -2.136 7.693 1.00 96.38 104 LEU A N 1
ATOM 823 C CA . LEU A 1 104 ? -8.118 -2.834 8.982 1.00 96.38 104 LEU A CA 1
ATOM 824 C C . LEU A 1 104 ? -9.384 -3.688 9.161 1.00 96.38 104 LEU A C 1
ATOM 826 O O . LEU A 1 104 ? -9.408 -4.544 10.045 1.00 96.38 104 LEU A O 1
ATOM 830 N N . LEU A 1 105 ? -10.438 -3.443 8.376 1.00 94.94 105 LEU A N 1
ATOM 831 C CA . LEU A 1 105 ? -11.689 -4.211 8.430 1.00 94.94 105 LEU A CA 1
ATOM 832 C C . LEU A 1 105 ? -11.827 -5.164 7.246 1.00 94.94 105 LEU A C 1
ATOM 834 O O . LEU A 1 105 ? -12.236 -6.308 7.420 1.00 94.94 105 LEU A O 1
ATOM 838 N N . GLU A 1 106 ? -11.493 -4.690 6.051 1.00 92.81 106 GLU A N 1
ATOM 839 C CA . GLU A 1 106 ? -11.619 -5.442 4.812 1.00 92.81 106 GLU A CA 1
ATOM 840 C C . GLU A 1 106 ? -10.375 -5.196 3.965 1.00 92.81 106 GLU A C 1
ATOM 842 O O . GLU A 1 106 ? -10.294 -4.264 3.163 1.00 92.81 106 GLU A O 1
ATOM 847 N N . MET A 1 107 ? -9.364 -6.031 4.195 1.00 95.75 107 MET A N 1
ATOM 848 C CA . MET A 1 107 ? -8.125 -5.982 3.439 1.00 95.75 107 MET A CA 1
ATOM 849 C C . MET A 1 107 ? -8.353 -6.601 2.049 1.00 95.75 107 MET A C 1
ATOM 851 O O . MET A 1 107 ? -8.642 -7.796 1.964 1.00 95.75 107 MET A O 1
ATOM 855 N N . PRO A 1 108 ? -8.205 -5.840 0.944 1.00 96.56 108 PRO A N 1
ATOM 856 C CA . PRO A 1 108 ? -8.513 -6.340 -0.399 1.00 96.56 108 PRO A CA 1
ATOM 857 C C . PRO A 1 108 ? -7.453 -7.308 -0.946 1.00 96.56 108 PRO A C 1
ATOM 859 O O . PRO A 1 108 ? -7.637 -7.902 -2.009 1.00 96.56 108 PRO A O 1
ATOM 862 N N . PHE A 1 109 ? -6.328 -7.458 -0.245 1.00 96.00 109 PHE A N 1
ATOM 863 C CA . PHE A 1 109 ? -5.222 -8.320 -0.639 1.00 96.00 109 PHE A CA 1
ATOM 864 C C . PHE A 1 109 ? -5.043 -9.463 0.356 1.00 96.00 109 PHE A C 1
ATOM 866 O O . PHE A 1 109 ? -5.237 -9.298 1.558 1.00 96.00 109 PHE A O 1
ATOM 873 N N . SER A 1 110 ? -4.646 -10.625 -0.155 1.00 95.62 110 SER A N 1
ATOM 874 C CA . SER A 1 110 ? -4.439 -11.819 0.661 1.00 95.62 110 SER A CA 1
ATOM 875 C C . SER A 1 110 ? -3.215 -11.685 1.571 1.00 95.62 110 SER A C 1
ATOM 877 O O . SER A 1 110 ? -2.209 -11.080 1.197 1.00 95.62 110 SER A O 1
ATOM 879 N N . GLU A 1 111 ? -3.271 -12.322 2.736 1.00 95.38 111 GLU A N 1
ATOM 880 C CA . GLU A 1 111 ? -2.120 -12.499 3.627 1.00 95.38 111 GLU A CA 1
ATOM 881 C C . GLU A 1 111 ? -0.927 -13.149 2.908 1.00 95.38 111 GLU A C 1
ATOM 883 O O . GLU A 1 111 ? -1.095 -13.871 1.922 1.00 95.38 111 GLU A O 1
ATOM 888 N N . ASN A 1 112 ? 0.286 -12.933 3.425 1.00 96.31 112 ASN A N 1
ATOM 889 C CA . ASN A 1 112 ? 1.534 -13.476 2.873 1.00 96.31 112 ASN A CA 1
ATOM 890 C C . ASN A 1 112 ? 1.756 -13.155 1.375 1.00 96.31 112 ASN A C 1
ATOM 892 O O . ASN A 1 112 ? 2.354 -13.950 0.647 1.00 96.31 112 ASN A O 1
ATOM 896 N N . SER A 1 113 ? 1.266 -12.013 0.886 1.00 95.81 113 SER A N 1
ATOM 897 C CA . SER A 1 113 ? 1.356 -11.641 -0.537 1.00 95.81 113 SER A CA 1
ATOM 898 C C . SER A 1 113 ? 2.506 -10.691 -0.856 1.00 95.81 113 SER A C 1
ATOM 900 O O . SER A 1 113 ? 2.894 -10.593 -2.025 1.00 95.81 113 SER A O 1
ATOM 902 N N . PHE A 1 114 ? 3.053 -10.000 0.146 1.00 97.25 114 PHE A N 1
ATOM 903 C CA . PHE A 1 114 ? 3.959 -8.869 -0.052 1.00 97.25 114 PHE A CA 1
ATOM 904 C C . PHE A 1 114 ? 5.370 -9.162 0.443 1.00 97.25 114 PHE A C 1
ATOM 906 O O . PHE A 1 114 ? 5.568 -9.816 1.460 1.00 97.25 114 PHE A O 1
ATOM 913 N N . ASP A 1 115 ? 6.358 -8.668 -0.294 1.00 96.94 115 ASP A N 1
ATOM 914 C CA . ASP A 1 115 ? 7.765 -8.723 0.103 1.00 96.94 115 ASP A CA 1
ATOM 915 C C . ASP A 1 115 ? 8.104 -7.571 1.056 1.00 96.94 115 ASP A C 1
ATOM 917 O O . ASP A 1 115 ? 8.962 -7.702 1.926 1.00 96.94 115 ASP A O 1
ATOM 921 N N . VAL A 1 116 ? 7.415 -6.438 0.892 1.00 97.19 116 VAL A N 1
ATOM 922 C CA . VAL A 1 116 ? 7.617 -5.217 1.669 1.00 97.19 116 VAL A CA 1
ATOM 923 C C . VAL A 1 116 ? 6.261 -4.598 2.003 1.00 97.19 116 VAL A C 1
ATOM 925 O O . VAL A 1 116 ? 5.420 -4.419 1.123 1.00 97.19 116 VAL A O 1
ATOM 928 N N . VAL A 1 117 ? 6.069 -4.216 3.265 1.00 97.88 117 VAL A N 1
ATOM 929 C CA . VAL A 1 117 ? 4.964 -3.350 3.696 1.00 97.88 117 VAL A CA 1
ATOM 930 C C . VAL A 1 117 ? 5.576 -2.082 4.283 1.00 97.88 117 VAL A C 1
ATOM 932 O O . VAL A 1 117 ? 6.407 -2.155 5.187 1.00 97.88 117 VAL A O 1
ATOM 935 N N . ILE A 1 118 ? 5.208 -0.926 3.738 1.00 97.31 118 ILE A N 1
ATOM 936 C CA . ILE A 1 118 ? 5.718 0.396 4.125 1.00 97.31 118 ILE A CA 1
ATOM 937 C C . ILE A 1 118 ? 4.558 1.366 4.256 1.00 97.31 118 ILE A C 1
ATOM 939 O O . ILE A 1 118 ? 3.566 1.224 3.564 1.00 97.31 118 ILE A O 1
ATOM 943 N N . GLY A 1 119 ? 4.682 2.376 5.103 1.00 95.38 119 GLY A N 1
ATOM 944 C CA . GLY A 1 119 ? 3.659 3.406 5.194 1.00 95.38 119 GLY A CA 1
ATOM 945 C C . GLY A 1 119 ? 3.790 4.230 6.457 1.00 95.38 119 GLY A C 1
ATOM 946 O O . GLY A 1 119 ? 4.620 3.954 7.328 1.00 95.38 119 GLY A O 1
ATOM 947 N N . ASN A 1 120 ? 2.942 5.245 6.548 1.00 95.75 120 ASN A N 1
ATOM 948 C CA . ASN A 1 120 ? 2.802 6.079 7.730 1.00 95.75 120 ASN A CA 1
ATOM 949 C C . ASN A 1 120 ? 1.342 6.027 8.199 1.00 95.75 120 ASN A C 1
ATOM 951 O O . ASN A 1 120 ? 0.540 6.857 7.763 1.00 95.75 120 ASN A O 1
ATOM 955 N N . PRO A 1 121 ? 0.976 5.033 9.027 1.00 95.94 121 PRO A N 1
ATOM 956 C CA . PRO A 1 121 ? -0.402 4.866 9.459 1.00 95.94 121 PRO A CA 1
ATOM 957 C C . PRO A 1 121 ? -0.867 6.041 10.339 1.00 95.94 121 PRO A C 1
ATOM 959 O O . PRO A 1 121 ? -0.054 6.749 10.937 1.00 95.94 121 PRO A O 1
ATOM 962 N N . PRO A 1 122 ? -2.185 6.246 10.472 1.00 95.31 122 PRO A N 1
ATOM 963 C CA . PRO A 1 122 ? -2.738 7.288 11.330 1.00 95.31 122 PRO A CA 1
ATOM 964 C C . PRO A 1 122 ? -2.429 7.049 12.820 1.00 95.31 122 PRO A C 1
ATOM 966 O O . PRO A 1 122 ? -2.705 5.978 13.360 1.00 95.31 122 PRO A O 1
ATOM 969 N N . TYR A 1 123 ? -1.937 8.089 13.500 1.00 95.38 123 TYR A N 1
ATOM 970 C CA . TYR A 1 123 ? -1.706 8.110 14.951 1.00 95.38 123 TYR A CA 1
ATOM 971 C C . TYR A 1 123 ? -2.938 8.654 15.676 1.00 95.38 123 TYR A C 1
ATOM 973 O O . TYR A 1 123 ? -3.094 9.864 15.866 1.00 95.38 123 TYR A O 1
ATOM 981 N N . VAL A 1 124 ? -3.856 7.762 16.033 1.00 95.50 124 VAL A N 1
ATOM 982 C CA . VAL A 1 124 ? -5.145 8.107 16.639 1.00 95.50 124 VAL A CA 1
ATOM 983 C C . VAL A 1 124 ? -5.356 7.228 17.854 1.00 95.50 124 VAL A C 1
ATOM 985 O O . VAL A 1 124 ? -5.434 6.010 17.740 1.00 95.50 124 VAL A O 1
ATOM 988 N N . LYS A 1 125 ? -5.499 7.848 19.023 1.00 95.38 125 LYS A N 1
ATOM 989 C CA . LYS A 1 125 ? -5.781 7.134 20.268 1.00 95.38 125 LYS A CA 1
ATOM 990 C C . LYS A 1 125 ? -7.273 6.846 20.411 1.00 95.38 125 LYS A C 1
ATOM 992 O O . LYS A 1 125 ? -8.122 7.657 20.042 1.00 95.38 125 LYS A O 1
ATOM 997 N N . GLU A 1 126 ? -7.603 5.697 20.992 1.00 93.19 126 GLU A N 1
ATOM 998 C CA . GLU A 1 126 ? -9.000 5.287 21.191 1.00 93.19 126 GLU A CA 1
ATOM 999 C C . GLU A 1 126 ? -9.797 6.271 22.065 1.00 93.19 126 GLU A C 1
ATOM 1001 O O . GLU A 1 126 ? -10.989 6.494 21.844 1.00 93.19 126 GLU A O 1
ATOM 1006 N N . ASP A 1 127 ? -9.145 6.875 23.058 1.00 92.12 127 ASP A N 1
ATOM 1007 C CA . ASP A 1 127 ? -9.768 7.833 23.969 1.00 92.12 127 ASP A CA 1
ATOM 1008 C C . ASP A 1 127 ? -10.144 9.154 23.285 1.00 92.12 127 ASP A C 1
ATOM 1010 O O . ASP A 1 127 ? -11.155 9.755 23.655 1.00 92.12 127 ASP A O 1
ATOM 1014 N N . THR A 1 128 ? -9.387 9.574 22.267 1.00 94.12 128 THR A N 1
ATOM 1015 C CA . THR A 1 128 ? -9.653 10.799 21.504 1.00 94.12 128 THR A CA 1
ATOM 1016 C C . THR A 1 128 ? -10.649 10.584 20.369 1.00 94.12 128 THR A C 1
ATOM 1018 O O . THR A 1 128 ? -11.419 11.494 20.064 1.00 94.12 128 THR A O 1
ATOM 1021 N N . ASN A 1 129 ? -10.685 9.395 19.758 1.00 92.81 129 ASN A N 1
ATOM 1022 C CA . ASN A 1 129 ? -11.613 9.096 18.669 1.00 92.81 129 ASN A CA 1
ATOM 1023 C C . 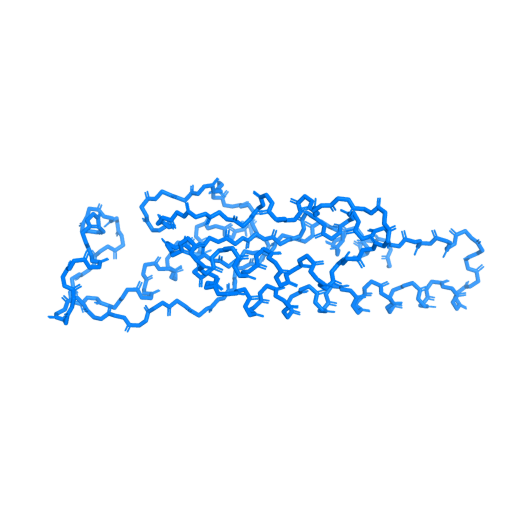ASN A 1 129 ? -12.091 7.639 18.682 1.00 92.81 129 ASN A C 1
ATOM 1025 O O . ASN A 1 129 ? -11.603 6.788 17.942 1.00 92.81 129 ASN A O 1
ATOM 1029 N N . LYS A 1 130 ? -13.143 7.369 19.459 1.00 92.00 130 LYS A N 1
ATOM 1030 C CA . LYS A 1 130 ? -13.766 6.037 19.546 1.00 92.00 130 LYS A CA 1
ATOM 1031 C C . LYS A 1 130 ? -14.321 5.526 18.215 1.00 92.00 130 LYS A C 1
ATOM 1033 O O . LYS A 1 130 ? -14.388 4.316 18.015 1.00 92.00 130 LYS A O 1
ATOM 1038 N N . ASN A 1 131 ? -14.733 6.424 17.317 1.00 92.50 131 ASN A N 1
ATOM 1039 C CA . ASN A 1 131 ? -15.318 6.038 16.033 1.00 92.50 131 ASN A CA 1
ATOM 1040 C C . ASN A 1 131 ? -14.282 5.395 15.107 1.00 92.50 131 ASN A C 1
ATOM 1042 O O . ASN A 1 131 ? -14.629 4.459 14.393 1.00 92.50 131 ASN A O 1
ATOM 1046 N N . ALA A 1 132 ? -13.018 5.826 15.176 1.00 92.19 132 ALA A N 1
ATOM 1047 C CA . ALA A 1 132 ? -11.922 5.223 14.414 1.00 92.19 132 ALA A CA 1
ATOM 1048 C C . ALA A 1 132 ? -11.656 3.750 14.791 1.00 92.19 132 ALA A C 1
ATOM 1050 O O . ALA A 1 132 ? -11.060 3.015 14.014 1.00 92.19 132 ALA A O 1
ATOM 1051 N N . PHE A 1 133 ? -12.140 3.304 15.958 1.00 94.50 133 PHE A N 1
ATOM 1052 C CA . PHE A 1 133 ? -11.981 1.938 16.470 1.00 94.50 133 PHE A CA 1
ATOM 1053 C C . PHE A 1 133 ? -13.248 1.083 16.321 1.00 94.50 133 PHE A C 1
ATOM 1055 O O . PHE A 1 133 ? -13.314 -0.039 16.833 1.00 94.50 133 PHE A O 1
ATOM 1062 N N . LYS A 1 134 ? -14.285 1.592 15.644 1.00 92.44 134 LYS A N 1
ATOM 1063 C CA . LYS A 1 134 ? -15.516 0.835 15.394 1.00 92.44 134 LYS A CA 1
ATOM 1064 C C . LYS A 1 134 ? -15.196 -0.395 14.531 1.00 92.44 134 LYS A C 1
ATOM 1066 O O . LYS A 1 134 ? -14.615 -0.260 13.464 1.00 92.44 134 LYS A O 1
ATOM 1071 N N . GLY A 1 135 ? -15.568 -1.586 15.004 1.00 92.00 135 GLY A N 1
ATOM 1072 C CA . GLY A 1 135 ? -15.256 -2.869 14.353 1.00 92.00 135 GLY A CA 1
ATOM 1073 C C . GLY A 1 135 ? -13.888 -3.458 14.723 1.00 92.00 135 GLY A C 1
ATOM 1074 O O . GLY A 1 135 ? -13.720 -4.668 14.677 1.00 92.00 135 GLY A O 1
ATOM 1075 N N . LEU A 1 136 ? -12.939 -2.650 15.209 1.00 94.06 136 LEU A N 1
ATOM 1076 C CA . LEU A 1 136 ? -11.601 -3.138 15.581 1.00 94.06 136 LEU A CA 1
ATOM 1077 C C . LEU A 1 136 ? -11.558 -3.832 16.945 1.00 94.06 136 LEU A C 1
ATOM 1079 O O . LEU A 1 136 ? -10.607 -4.546 17.240 1.00 94.06 136 LEU A O 1
ATOM 1083 N N . LYS A 1 137 ? -12.585 -3.652 17.782 1.00 90.81 137 LYS A N 1
ATOM 1084 C CA . LYS A 1 137 ? -12.654 -4.271 19.120 1.00 90.81 137 LYS A CA 1
ATOM 1085 C C . LYS A 1 137 ? -12.813 -5.789 19.092 1.00 90.81 137 LYS A C 1
ATOM 1087 O O . LYS A 1 137 ? -12.532 -6.438 20.091 1.00 90.81 137 LYS A O 1
ATOM 1092 N N . GLU A 1 138 ? -13.282 -6.326 17.970 1.00 90.81 138 GLU A N 1
ATOM 1093 C CA . GLU A 1 138 ? -13.440 -7.765 17.732 1.00 90.81 138 GLU A CA 1
ATOM 1094 C C . GLU A 1 138 ? -12.163 -8.394 17.157 1.00 90.81 138 GLU A C 1
ATOM 1096 O O . GLU A 1 138 ? -12.043 -9.616 17.105 1.00 90.81 138 GLU A O 1
ATOM 1101 N N . SER A 1 139 ? -11.190 -7.570 16.751 1.00 92.88 139 SER A N 1
ATOM 1102 C CA . SER A 1 139 ? -9.898 -8.041 16.265 1.00 92.88 139 SER A CA 1
ATOM 1103 C C . SER A 1 139 ? -9.134 -8.770 17.368 1.00 92.88 139 SER A C 1
ATOM 1105 O O . SER A 1 139 ? -9.077 -8.317 18.513 1.00 92.88 139 SER A O 1
ATOM 1107 N N . VAL A 1 140 ? -8.438 -9.841 16.986 1.00 93.56 140 VAL A N 1
ATOM 1108 C CA . VAL A 1 140 ? -7.494 -10.568 17.851 1.00 93.56 140 VAL A CA 1
ATOM 1109 C C . VAL A 1 140 ? -6.347 -9.686 18.364 1.00 93.56 140 VAL A C 1
ATOM 1111 O O . VAL A 1 140 ? -5.705 -10.028 19.354 1.00 93.56 140 VAL A O 1
ATOM 1114 N N . TYR A 1 141 ? -6.109 -8.540 17.720 1.00 94.44 141 TYR A N 1
ATOM 1115 C CA . TYR A 1 141 ? -5.079 -7.571 18.092 1.00 94.44 141 TYR A CA 1
ATOM 1116 C C . TYR A 1 141 ? -5.541 -6.553 19.140 1.00 94.44 141 TYR A C 1
ATOM 1118 O O . TYR A 1 141 ? -4.730 -5.803 19.677 1.00 94.44 141 TYR A O 1
ATOM 1126 N N . TYR A 1 142 ? -6.831 -6.483 19.467 1.00 94.88 142 TYR A N 1
ATOM 1127 C CA . TYR A 1 142 ? -7.320 -5.461 20.387 1.00 94.88 142 TYR A CA 1
ATOM 1128 C C . TYR A 1 142 ? -6.856 -5.707 21.835 1.00 94.88 142 TYR A C 1
ATOM 1130 O O . TYR A 1 142 ? -7.155 -6.737 22.433 1.00 94.88 142 TYR A O 1
ATOM 1138 N N . GLN A 1 143 ? -6.180 -4.714 22.429 1.00 91.12 143 GLN A N 1
ATOM 1139 C CA . GLN A 1 143 ? -5.713 -4.752 23.828 1.00 91.12 143 GLN A CA 1
ATOM 1140 C C . GLN A 1 143 ? -6.266 -3.604 24.708 1.00 91.12 143 GLN A C 1
ATOM 1142 O O . GLN A 1 143 ? -5.981 -3.547 25.902 1.00 91.12 143 GLN A O 1
ATOM 1147 N N . GLY A 1 144 ? -7.122 -2.731 24.151 1.00 88.50 144 GLY A N 1
ATOM 1148 C CA . GLY A 1 144 ? -7.751 -1.587 24.833 1.00 88.50 144 GLY A CA 1
ATOM 1149 C C . GLY A 1 144 ? -6.830 -0.383 25.076 1.00 88.50 144 GLY A C 1
ATOM 1150 O O . GLY A 1 144 ? -5.648 -0.539 25.355 1.00 88.50 144 GLY A O 1
ATOM 1151 N N . LYS A 1 145 ? -7.378 0.843 24.985 1.00 87.56 145 LYS A N 1
ATOM 1152 C CA . LYS A 1 145 ? -6.609 2.109 25.083 1.00 87.56 145 LYS A CA 1
ATOM 1153 C C . LYS A 1 145 ? -5.427 2.158 24.105 1.00 87.56 145 LYS A C 1
ATOM 1155 O O . LYS A 1 145 ? -4.356 2.673 24.427 1.00 87.56 145 LYS A O 1
ATOM 1160 N N . MET A 1 146 ? -5.641 1.602 22.918 1.00 91.50 146 MET A N 1
ATOM 1161 C CA . MET A 1 146 ? -4.616 1.474 21.890 1.00 91.50 146 MET A CA 1
ATOM 1162 C C . MET A 1 146 ? -4.533 2.730 21.024 1.00 91.50 146 MET A C 1
ATOM 1164 O O . MET A 1 146 ? -5.440 3.569 21.006 1.00 91.50 146 MET A O 1
ATOM 1168 N N . ASP A 1 147 ? -3.436 2.822 20.284 1.00 95.19 147 ASP A N 1
ATOM 1169 C CA . ASP A 1 147 ? -3.308 3.716 19.140 1.00 95.19 147 ASP A CA 1
ATOM 1170 C C . ASP A 1 147 ? -3.596 2.933 17.852 1.00 95.19 147 ASP A C 1
ATOM 1172 O O . ASP A 1 147 ? -3.279 1.747 17.753 1.00 95.19 147 ASP A O 1
ATOM 1176 N N . LEU A 1 148 ? -4.222 3.582 16.877 1.00 95.06 148 LEU A N 1
ATOM 1177 C CA . LEU A 1 148 ? -4.677 2.966 15.640 1.00 95.06 148 LEU A CA 1
ATOM 1178 C C . LEU A 1 148 ? -3.518 2.385 14.817 1.00 95.06 148 LEU A C 1
ATOM 1180 O O . LEU A 1 148 ? -3.682 1.318 14.223 1.00 95.06 148 LEU A O 1
ATOM 1184 N N . TRP A 1 149 ? -2.332 3.011 14.848 1.00 95.94 149 TRP A N 1
ATOM 1185 C CA . TRP A 1 149 ? -1.145 2.502 14.145 1.00 95.94 149 TRP A CA 1
ATOM 1186 C C . TRP A 1 149 ? -0.776 1.069 14.556 1.00 95.94 149 TRP A C 1
ATOM 1188 O O . TRP A 1 149 ? -0.211 0.329 13.752 1.00 95.94 149 TRP A O 1
ATOM 1198 N N . TYR A 1 150 ? -1.117 0.654 15.782 1.00 96.69 150 TYR A N 1
ATOM 1199 C CA . TYR A 1 150 ? -0.824 -0.688 16.281 1.00 96.69 150 TYR A CA 1
ATOM 1200 C C . TYR A 1 150 ? -1.485 -1.773 15.421 1.00 96.69 150 TYR A C 1
ATOM 1202 O O . TYR A 1 150 ? -0.839 -2.755 15.063 1.00 96.69 150 TYR A O 1
ATOM 1210 N N . PHE A 1 151 ? -2.747 -1.568 15.031 1.00 97.06 151 PHE A N 1
ATOM 1211 C CA . PHE A 1 151 ? -3.473 -2.515 14.183 1.00 97.06 151 PHE A CA 1
ATOM 1212 C C . PHE A 1 151 ? -2.833 -2.640 12.802 1.00 97.06 151 PHE A C 1
ATOM 1214 O O . PHE A 1 151 ? -2.700 -3.749 12.294 1.00 97.06 151 PHE A O 1
ATOM 1221 N N . PHE A 1 152 ? -2.373 -1.521 12.233 1.00 97.31 152 PHE A N 1
ATOM 1222 C CA . PHE A 1 152 ? -1.626 -1.524 10.976 1.00 97.31 152 PHE A CA 1
ATOM 1223 C C . PHE A 1 152 ? -0.310 -2.294 11.099 1.00 97.31 152 PHE A C 1
ATOM 1225 O O . PHE A 1 152 ? 0.045 -3.034 10.189 1.00 97.31 152 PHE A O 1
ATOM 1232 N N . GLY A 1 153 ? 0.391 -2.166 12.229 1.00 96.81 153 GLY A N 1
ATOM 1233 C CA . GLY A 1 153 ? 1.606 -2.932 12.504 1.00 96.81 153 GLY A CA 1
ATOM 1234 C C . GLY A 1 153 ? 1.353 -4.440 12.556 1.00 96.81 153 GLY A C 1
ATOM 1235 O O . GLY A 1 153 ? 2.075 -5.199 11.916 1.00 96.81 153 GLY A O 1
ATOM 1236 N N . CYS A 1 154 ? 0.310 -4.878 13.265 1.00 96.44 154 CYS A N 1
ATOM 1237 C CA . CYS A 1 154 ? -0.079 -6.290 13.311 1.00 96.44 154 CYS A CA 1
ATOM 1238 C C . CYS A 1 154 ? -0.483 -6.815 11.928 1.00 96.44 154 CYS A C 1
ATOM 1240 O O . CYS A 1 154 ? 0.061 -7.814 11.471 1.00 96.44 154 CYS A O 1
ATOM 1242 N N . GLN A 1 155 ? -1.357 -6.093 11.224 1.00 96.31 155 GLN A N 1
ATOM 1243 C CA . GLN A 1 155 ? -1.780 -6.452 9.874 1.00 96.31 155 GLN A CA 1
ATOM 1244 C C . GLN A 1 155 ? -0.598 -6.513 8.890 1.00 96.31 155 GLN A C 1
ATOM 1246 O O . GLN A 1 155 ? -0.546 -7.403 8.045 1.00 96.31 155 GLN A O 1
ATOM 1251 N N . ALA A 1 156 ? 0.378 -5.604 8.996 1.00 96.69 156 ALA A N 1
ATOM 1252 C CA . ALA A 1 156 ? 1.573 -5.634 8.155 1.00 96.69 156 ALA A CA 1
ATOM 1253 C C . ALA A 1 156 ? 2.366 -6.940 8.324 1.00 96.69 156 ALA A C 1
ATOM 1255 O O . ALA A 1 156 ? 2.871 -7.469 7.335 1.00 96.69 156 ALA A O 1
ATOM 1256 N N . LEU A 1 157 ? 2.438 -7.488 9.542 1.00 96.31 157 LEU A N 1
ATOM 1257 C CA . LEU A 1 157 ? 3.100 -8.771 9.797 1.00 96.31 157 LEU A CA 1
ATOM 1258 C C . LEU A 1 157 ? 2.362 -9.949 9.147 1.00 96.31 157 LEU A C 1
ATOM 1260 O O . LEU A 1 157 ? 3.020 -10.862 8.656 1.00 96.31 157 LEU A O 1
ATOM 1264 N N . ASP A 1 158 ? 1.029 -9.912 9.086 1.00 96.25 158 ASP A N 1
ATOM 1265 C CA . ASP A 1 158 ? 0.227 -10.952 8.421 1.00 96.25 158 ASP A CA 1
ATOM 1266 C C . ASP A 1 158 ? 0.342 -10.892 6.889 1.00 96.25 158 ASP A C 1
ATOM 1268 O O . ASP A 1 158 ? 0.221 -11.895 6.179 1.00 96.25 158 ASP A O 1
ATOM 1272 N N . LEU A 1 159 ? 0.571 -9.694 6.353 1.00 97.00 159 LEU A N 1
ATOM 1273 C CA . LEU A 1 159 ? 0.634 -9.431 4.916 1.00 97.00 159 LEU A CA 1
ATOM 1274 C C . LEU A 1 159 ? 1.992 -9.763 4.291 1.00 97.00 159 LEU A C 1
ATOM 1276 O O . LEU A 1 159 ? 2.057 -10.061 3.091 1.00 97.00 159 LEU A O 1
ATOM 1280 N N . ILE A 1 160 ? 3.061 -9.722 5.084 1.00 96.81 160 ILE A N 1
ATOM 1281 C CA . ILE A 1 160 ? 4.417 -10.046 4.637 1.00 96.81 160 ILE A CA 1
ATOM 1282 C C . ILE A 1 160 ? 4.550 -11.556 4.404 1.00 96.81 160 ILE A C 1
ATOM 1284 O O . ILE A 1 160 ? 4.079 -12.379 5.187 1.00 96.81 160 ILE A O 1
ATOM 1288 N N . LYS A 1 161 ? 5.208 -11.940 3.306 1.00 95.56 161 LYS A N 1
ATOM 1289 C CA . LYS A 1 161 ? 5.572 -13.333 3.020 1.00 95.56 161 LYS A CA 1
ATOM 1290 C C . LYS A 1 161 ? 6.441 -13.898 4.146 1.00 95.56 161 LYS A C 1
ATOM 1292 O O . LYS A 1 161 ? 7.406 -13.271 4.578 1.00 95.56 161 LYS A O 1
ATOM 1297 N N . LYS A 1 162 ? 6.145 -15.126 4.570 1.00 88.00 162 LYS A N 1
ATOM 1298 C CA . LYS A 1 162 ? 7.015 -15.880 5.481 1.00 88.00 162 LYS A CA 1
ATOM 1299 C C . LYS A 1 162 ? 8.293 -16.273 4.740 1.00 88.00 162 LYS A C 1
ATOM 1301 O O . LYS A 1 162 ? 8.217 -17.004 3.754 1.00 88.00 162 LYS A O 1
ATOM 1306 N N . ASN A 1 163 ? 9.423 -15.759 5.218 1.00 62.16 163 ASN A N 1
ATOM 1307 C CA . ASN A 1 163 ? 10.766 -16.108 4.750 1.00 62.16 163 ASN A CA 1
ATOM 1308 C C . ASN A 1 163 ? 11.332 -17.290 5.536 1.00 62.16 163 ASN A C 1
ATOM 1310 O O . ASN A 1 163 ? 11.104 -17.329 6.768 1.00 62.16 163 ASN A O 1
#

pLDDT: mean 87.72, std 12.49, range [52.19, 98.38]

InterPro domains:
  IPR002052 DNA methylase, N-6 adenine-specific, conserved site [PS00092] (117-123)
  IPR011639 Type II methyltransferase M.TaqI-like domain [PF07669] (61-162)
  IPR029063 S-adenosyl-L-methionine-dependent methyltransferase superfamily [G3DSA:3.40.50.150] (1-163)
  IPR029063 S-adenosyl-L-methionine-dependent methyltransferase superfamily [SSF53335] (6-163)
  IPR050953 N(4)/N(6)-adenine-specific DNA methyltransferase [PTHR33841] (8-163)

Radius of gyration: 18.26 Å; chains: 1; bounding box: 45×28×52 Å

Sequence (163 aa):
MQEYKNWLLNLKILDPACGSGAFLNQALEYLINEHKNLQNDLALMGDLFASYMVEEEILEHNLYGVDINEDAVEIAKLSLWLRTAKRGRPLTKLADKIICANSLLEMPFSENSFDVVIGNPPYVKEDTNKNAFKGLKESVYYQGKMDLWYFFGCQALDLIKKN

Secondary structure (DSSP, 8-state):
-HHHHHHHHH--EEETT-TTTHHHHHHHHHHHHHHHHHHHHHHHTT-TT------GGGGGGTEEEEES-HHHHHHHHHHHHHHH--TT--S-TTGGGEEES-TTT--SS-TT-BSEE-------BTTT-GGGGTTGGGSTT--SS-BTHHHHHHHHHHHBPP-